Protein AF-A0AAW4PDC9-F1 (afdb_monomer_lite)

Organism: NCBI:txid2487749

InterPro domains:
  IPR002104 Integrase, catalytic domain [PF00589] (4-98)
  IPR002104 Integrase, catalytic domain [PS51898] (1-107)
  IPR011010 DNA breaking-rejoining enzyme, catalytic core [SSF56349] (8-96)
  IPR013762 Integrase-like, catalytic domain superfamily [G3DSA:1.10.443.10] (3-107)

Radius of gyration: 20.85 Å; chains: 1; bounding box: 42×60×46 Å

pLDDT: mean 79.57, std 15.55, range [32.62, 94.19]

Structure (mmCIF, N/CA/C/O backbone):
data_AF-A0AAW4PDC9-F1
#
_entry.id   AF-A0AAW4PDC9-F1
#
loop_
_atom_site.group_PDB
_atom_site.id
_atom_site.type_symbol
_atom_site.label_atom_id
_atom_site.label_alt_id
_atom_site.label_comp_id
_atom_site.label_asym_id
_atom_site.label_entity_id
_atom_site.label_seq_id
_atom_site.pdbx_PDB_ins_code
_atom_site.Cartn_x
_atom_site.Cartn_y
_atom_site.Cartn_z
_atom_site.occupancy
_atom_site.B_iso_or_equiv
_atom_site.auth_seq_id
_atom_site.auth_comp_id
_atom_site.auth_asym_id
_atom_site.auth_atom_id
_atom_site.pdbx_PDB_model_num
ATOM 1 N N . MET A 1 1 ? 16.916 -15.622 -6.221 1.00 39.97 1 MET A N 1
ATOM 2 C CA . MET A 1 1 ? 16.814 -14.157 -6.390 1.00 39.97 1 MET A CA 1
ATOM 3 C C . MET A 1 1 ? 18.223 -13.654 -6.675 1.00 39.97 1 MET A C 1
ATOM 5 O O . MET A 1 1 ? 19.006 -13.499 -5.749 1.00 39.97 1 MET A O 1
ATOM 9 N N . GLY A 1 2 ? 18.615 -13.601 -7.950 1.00 49.66 2 GLY A N 1
ATOM 10 C CA . GLY A 1 2 ? 19.976 -13.222 -8.336 1.00 49.66 2 GLY A CA 1
ATOM 11 C C . GLY A 1 2 ? 20.157 -11.714 -8.202 1.00 49.66 2 GLY A C 1
ATOM 12 O O . GLY A 1 2 ? 19.409 -10.951 -8.807 1.00 49.66 2 GLY A O 1
ATOM 13 N N . SER A 1 3 ? 21.112 -11.274 -7.386 1.00 58.00 3 SER A N 1
ATOM 14 C CA . SER A 1 3 ? 21.429 -9.855 -7.229 1.00 58.00 3 SER A CA 1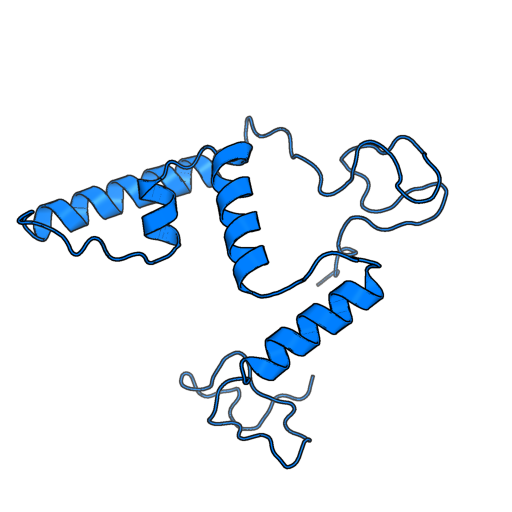
ATOM 15 C C . SER A 1 3 ? 21.969 -9.308 -8.550 1.00 58.00 3 SER A C 1
ATOM 17 O O . SER A 1 3 ? 23.082 -9.640 -8.959 1.00 58.00 3 SER A O 1
ATOM 19 N N . HIS A 1 4 ? 21.179 -8.485 -9.237 1.00 62.56 4 HIS A N 1
ATOM 20 C CA . HIS A 1 4 ? 21.601 -7.855 -10.483 1.00 62.56 4 HIS A CA 1
ATOM 21 C C . HIS A 1 4 ? 22.773 -6.872 -10.246 1.00 62.56 4 HIS A C 1
ATOM 23 O O . HIS A 1 4 ? 22.892 -6.286 -9.171 1.00 62.56 4 HIS A O 1
ATOM 29 N N . LYS A 1 5 ? 23.634 -6.651 -11.253 1.00 65.00 5 LYS A N 1
ATOM 30 C CA . LYS A 1 5 ? 24.886 -5.864 -11.182 1.00 65.00 5 LYS A CA 1
ATOM 31 C C . LYS A 1 5 ? 24.725 -4.436 -10.638 1.00 65.00 5 LYS A C 1
ATOM 33 O O . LYS A 1 5 ? 25.682 -3.878 -10.114 1.00 65.00 5 LYS A O 1
ATOM 38 N N . LEU A 1 6 ? 23.525 -3.860 -10.726 1.00 68.38 6 LEU A N 1
ATOM 39 C CA . LEU A 1 6 ? 23.205 -2.518 -10.222 1.00 68.38 6 LEU A CA 1
ATOM 40 C C . LEU A 1 6 ? 22.626 -2.504 -8.795 1.00 68.38 6 LEU A C 1
ATOM 42 O O . LEU A 1 6 ? 22.418 -1.429 -8.242 1.00 68.38 6 LEU A O 1
ATOM 46 N N . ALA A 1 7 ? 22.403 -3.657 -8.158 1.00 68.69 7 ALA A N 1
ATOM 47 C CA . ALA A 1 7 ? 21.722 -3.759 -6.861 1.00 68.69 7 ALA A CA 1
ATOM 48 C C . ALA A 1 7 ? 22.427 -3.026 -5.700 1.00 68.69 7 ALA A C 1
ATOM 50 O O . ALA A 1 7 ? 21.817 -2.800 -4.662 1.00 68.69 7 ALA A O 1
ATOM 51 N N . ARG A 1 8 ? 23.707 -2.660 -5.855 1.00 73.19 8 ARG A N 1
ATOM 52 C CA . ARG A 1 8 ? 24.486 -1.928 -4.840 1.00 73.19 8 ARG A CA 1
ATOM 53 C C . ARG A 1 8 ? 24.492 -0.407 -5.029 1.00 73.19 8 ARG A C 1
ATOM 55 O O . ARG A 1 8 ? 25.071 0.285 -4.198 1.00 73.19 8 ARG A O 1
ATOM 62 N N . SER A 1 9 ? 23.892 0.117 -6.100 1.00 82.00 9 SER A N 1
ATOM 63 C CA . SER A 1 9 ? 23.809 1.565 -6.315 1.00 82.00 9 SER A CA 1
ATOM 64 C C . SER A 1 9 ? 22.579 2.151 -5.609 1.00 82.00 9 SER A C 1
ATOM 66 O O . SER A 1 9 ? 21.476 1.651 -5.838 1.00 82.00 9 SER A O 1
ATOM 68 N N . PRO A 1 10 ? 22.719 3.235 -4.817 1.00 83.62 10 PRO A N 1
ATOM 69 C CA . PRO A 1 10 ? 21.588 3.905 -4.164 1.00 83.62 10 PRO A CA 1
ATOM 70 C C . PRO A 1 10 ? 20.539 4.458 -5.137 1.00 83.62 10 PRO A C 1
ATOM 72 O O . PRO A 1 10 ? 19.394 4.668 -4.753 1.00 83.62 10 PRO A O 1
ATOM 75 N N . SER A 1 11 ? 20.929 4.716 -6.388 1.00 83.00 11 SER A N 1
ATOM 76 C CA . SER A 1 11 ? 20.041 5.229 -7.437 1.00 83.00 11 SER A CA 1
ATOM 77 C C . SER A 1 11 ? 19.264 4.141 -8.183 1.00 83.00 11 SER A C 1
ATOM 79 O O . SER A 1 11 ? 18.455 4.462 -9.052 1.00 83.00 11 SER A O 1
ATOM 81 N N . THR A 1 12 ? 19.511 2.864 -7.888 1.00 86.81 12 THR A N 1
ATOM 82 C CA . THR A 1 12 ? 18.826 1.755 -8.557 1.00 86.81 12 THR A CA 1
ATOM 83 C C . THR A 1 12 ? 17.389 1.642 -8.067 1.00 86.81 12 THR A C 1
ATOM 85 O O . THR A 1 12 ? 17.113 1.713 -6.870 1.00 86.81 12 THR A O 1
ATOM 88 N N . TYR A 1 13 ? 16.462 1.417 -8.997 1.00 89.25 13 TYR A N 1
ATOM 89 C CA . TYR A 1 13 ? 15.068 1.162 -8.658 1.00 89.25 13 TYR A CA 1
ATOM 90 C C . TYR A 1 13 ? 14.925 -0.100 -7.799 1.00 89.25 13 TYR A C 1
ATOM 92 O O . TYR A 1 13 ? 15.509 -1.139 -8.099 1.00 89.25 13 TYR A O 1
ATOM 100 N N . VAL A 1 14 ? 14.091 -0.019 -6.758 1.00 88.44 14 VAL A N 1
ATOM 101 C CA . VAL A 1 14 ? 13.812 -1.144 -5.846 1.00 88.44 14 VAL A CA 1
ATOM 102 C C . VAL A 1 14 ? 13.225 -2.342 -6.597 1.00 88.44 14 VAL A C 1
ATOM 104 O O . VAL A 1 14 ? 13.604 -3.483 -6.347 1.00 88.44 14 VAL A O 1
ATOM 107 N N . PHE A 1 15 ? 12.316 -2.077 -7.539 1.00 89.88 15 PHE A N 1
ATOM 108 C CA . PHE A 1 15 ? 11.700 -3.092 -8.386 1.00 89.88 15 PHE A CA 1
ATOM 109 C C . PHE A 1 15 ? 12.109 -2.868 -9.839 1.00 89.88 15 PHE A C 1
ATOM 111 O O . PHE A 1 15 ? 11.790 -1.834 -10.430 1.00 89.88 15 PHE A O 1
ATOM 118 N N . VAL A 1 16 ? 12.773 -3.865 -10.414 1.00 90.81 16 VAL A N 1
ATOM 119 C CA . VAL A 1 16 ? 13.161 -3.933 -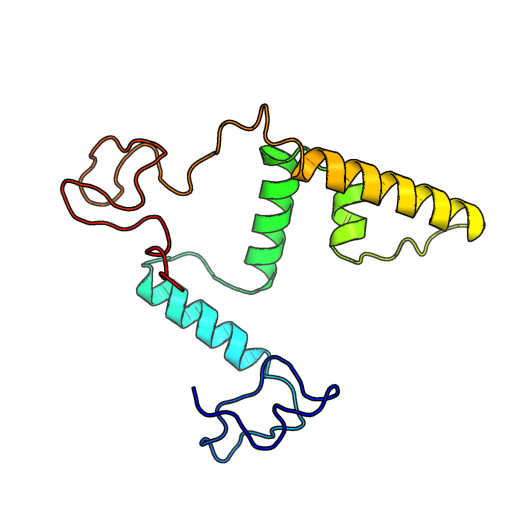11.827 1.00 90.81 16 VAL A CA 1
ATOM 120 C C . VAL A 1 16 ? 12.572 -5.195 -12.454 1.00 90.81 16 VAL A C 1
ATOM 122 O O . VAL A 1 16 ? 12.149 -6.108 -11.742 1.00 90.81 16 VAL A O 1
ATOM 125 N N . GLY A 1 17 ? 12.506 -5.238 -13.786 1.00 87.88 17 GLY A N 1
ATOM 126 C CA . GLY A 1 17 ? 12.121 -6.455 -14.504 1.00 87.88 17 GLY A CA 1
ATOM 127 C C . GLY A 1 17 ? 13.104 -7.606 -14.269 1.00 87.88 17 GLY A C 1
ATOM 128 O O . GLY A 1 17 ? 14.189 -7.409 -13.724 1.00 87.88 17 GLY A O 1
ATOM 129 N N . ASP A 1 18 ? 12.723 -8.805 -14.707 1.00 87.19 18 ASP A N 1
ATOM 130 C CA . ASP A 1 18 ? 13.588 -9.985 -14.658 1.00 87.19 18 ASP A CA 1
ATOM 131 C C . ASP A 1 18 ? 14.907 -9.720 -15.415 1.00 87.19 18 ASP A C 1
ATOM 133 O O . ASP A 1 18 ? 14.850 -9.486 -16.628 1.00 87.19 18 ASP A O 1
ATOM 137 N N . PRO A 1 19 ? 16.078 -9.729 -14.746 1.00 85.75 19 PRO A N 1
ATOM 138 C CA . PRO A 1 19 ? 17.361 -9.440 -15.382 1.00 85.75 19 PRO A CA 1
ATOM 139 C C . PRO A 1 19 ? 17.733 -10.396 -16.516 1.00 85.75 19 PRO A C 1
ATOM 141 O O . PRO A 1 19 ? 18.484 -9.998 -17.405 1.00 85.75 19 PRO A O 1
ATOM 144 N N . ASP A 1 20 ? 17.208 -11.623 -16.496 1.00 86.94 20 ASP A N 1
ATOM 145 C CA . ASP A 1 20 ? 17.493 -12.636 -17.515 1.00 86.94 20 ASP A CA 1
ATOM 146 C C . ASP A 1 20 ? 16.606 -12.462 -18.763 1.00 86.94 20 ASP A C 1
ATOM 148 O O . ASP A 1 20 ? 16.856 -13.046 -19.821 1.00 86.94 20 ASP A O 1
ATOM 152 N N . HIS A 1 21 ? 15.574 -11.618 -18.680 1.00 86.56 21 HIS A N 1
ATOM 153 C CA . HIS A 1 21 ? 14.688 -11.330 -19.796 1.00 86.56 21 HIS A CA 1
ATOM 154 C C . HIS A 1 21 ? 15.276 -10.234 -20.698 1.00 86.56 21 HIS A C 1
ATOM 156 O O . HIS A 1 21 ? 15.477 -9.097 -20.283 1.00 86.56 21 HIS A O 1
ATOM 162 N N . HIS A 1 22 ? 15.485 -10.546 -21.979 1.00 85.69 22 HIS A N 1
ATOM 163 C CA . HIS A 1 22 ? 16.194 -9.684 -22.940 1.00 85.69 22 HIS A CA 1
ATOM 164 C C . HIS A 1 22 ? 15.587 -8.286 -23.191 1.00 85.69 22 HIS A C 1
ATOM 166 O O . HIS A 1 22 ? 16.283 -7.403 -23.686 1.00 85.69 22 HIS A O 1
ATOM 172 N N . TYR A 1 23 ? 14.313 -8.055 -22.854 1.00 84.88 23 TYR A N 1
ATOM 173 C CA . TYR A 1 23 ? 13.693 -6.719 -22.912 1.00 84.88 23 TYR A CA 1
ATOM 174 C C . TYR A 1 23 ? 13.870 -5.889 -21.630 1.00 84.88 23 TYR A C 1
ATOM 176 O O . TYR A 1 23 ? 13.471 -4.722 -21.597 1.00 84.88 23 TYR A O 1
ATOM 184 N N . THR A 1 24 ? 14.425 -6.466 -20.565 1.00 87.75 24 THR A N 1
ATOM 185 C CA . THR A 1 24 ? 14.577 -5.782 -19.282 1.00 87.75 24 THR A CA 1
ATOM 186 C C . THR A 1 24 ? 15.705 -4.764 -19.344 1.00 87.75 24 THR A C 1
ATOM 188 O O . THR A 1 24 ? 16.849 -5.074 -19.668 1.00 87.75 24 THR A O 1
ATOM 191 N N . LYS A 1 25 ? 15.375 -3.532 -18.959 1.00 88.31 25 LYS A N 1
ATOM 192 C CA . LYS A 1 25 ? 16.323 -2.440 -18.747 1.00 88.31 25 LYS A CA 1
ATOM 193 C C . LYS A 1 25 ? 16.450 -2.197 -17.252 1.00 88.31 25 LYS A C 1
ATOM 195 O O . LYS A 1 25 ? 15.465 -1.901 -16.585 1.00 88.31 25 LYS A O 1
ATOM 200 N N . LEU A 1 26 ? 17.648 -2.392 -16.718 1.00 87.06 26 LEU A N 1
ATOM 201 C CA . LEU A 1 26 ? 17.886 -2.471 -15.269 1.00 87.06 26 LEU A CA 1
ATOM 202 C C . LEU A 1 26 ? 18.094 -1.097 -14.625 1.00 87.06 26 LEU A C 1
ATOM 204 O O . LEU A 1 26 ? 18.104 -0.968 -13.405 1.00 87.06 26 LEU A O 1
ATOM 208 N N . ASP A 1 27 ? 18.237 -0.083 -15.467 1.00 88.31 27 ASP A N 1
ATOM 209 C CA . ASP A 1 27 ? 18.189 1.342 -15.169 1.00 88.31 27 ASP A CA 1
ATOM 210 C C . ASP A 1 27 ? 16.766 1.918 -15.290 1.00 88.31 27 ASP A C 1
ATOM 212 O O . ASP A 1 27 ? 16.589 3.127 -15.178 1.00 88.31 27 ASP A O 1
ATOM 216 N N . GLN A 1 28 ? 15.749 1.082 -15.522 1.00 90.62 28 GLN A N 1
ATOM 217 C CA . GLN A 1 28 ? 14.344 1.485 -15.587 1.00 90.62 28 GLN A CA 1
ATOM 218 C C . GLN A 1 28 ? 13.522 0.753 -14.521 1.00 90.62 28 GLN A C 1
ATOM 220 O O . GLN A 1 28 ? 13.829 -0.393 -14.179 1.00 90.62 28 GLN A O 1
ATOM 225 N N . PRO A 1 29 ? 12.463 1.385 -13.983 1.00 92.06 29 PRO A N 1
ATOM 226 C CA . PRO A 1 29 ? 11.607 0.725 -13.014 1.00 92.06 29 PRO A CA 1
ATOM 227 C C . PRO A 1 29 ? 10.797 -0.385 -13.686 1.00 92.06 29 PRO A C 1
ATOM 229 O O . PRO A 1 29 ? 10.526 -0.355 -14.891 1.00 92.06 29 PRO A O 1
ATOM 232 N N . LEU A 1 30 ? 10.336 -1.338 -12.878 1.00 91.56 30 LEU A N 1
ATOM 233 C CA . LEU A 1 30 ? 9.336 -2.311 -13.297 1.00 91.56 30 LEU A CA 1
ATOM 234 C C . LEU A 1 30 ? 8.135 -1.595 -13.938 1.00 91.56 30 LEU A C 1
ATOM 236 O O . LEU A 1 30 ? 7.562 -0.667 -13.362 1.00 91.56 30 LEU A O 1
ATOM 240 N N . CYS A 1 31 ? 7.739 -2.022 -15.138 1.00 90.25 31 CYS A N 1
ATOM 241 C CA . CYS A 1 31 ? 6.654 -1.356 -15.847 1.00 90.25 31 CYS A CA 1
ATOM 242 C C . CYS A 1 31 ? 5.289 -1.634 -15.189 1.00 90.25 31 CYS A C 1
ATOM 244 O O . CYS A 1 31 ? 5.030 -2.711 -14.644 1.00 90.25 31 CYS A O 1
ATOM 246 N N . GLN A 1 32 ? 4.376 -0.664 -15.290 1.00 90.00 32 GLN A N 1
ATOM 247 C CA . GLN A 1 32 ? 3.035 -0.746 -14.691 1.00 90.00 32 GLN A CA 1
ATOM 248 C C . GLN A 1 32 ? 2.215 -1.934 -15.220 1.00 90.00 32 GLN A C 1
ATOM 250 O O . GLN A 1 32 ? 1.460 -2.557 -14.473 1.00 90.00 32 GLN A O 1
ATOM 255 N N . GLY A 1 33 ? 2.395 -2.291 -16.498 1.00 90.75 33 GLY A N 1
ATOM 256 C CA . GLY A 1 33 ? 1.743 -3.456 -17.100 1.00 90.75 33 GLY A CA 1
ATOM 257 C C . GLY A 1 33 ? 2.137 -4.769 -16.419 1.00 90.75 33 GLY A C 1
ATOM 258 O O . GLY A 1 33 ? 1.277 -5.620 -16.189 1.00 90.75 33 GLY A O 1
ATOM 259 N N . THR A 1 34 ? 3.404 -4.910 -16.017 1.00 91.12 34 THR A N 1
ATOM 260 C CA . THR A 1 34 ? 3.868 -6.090 -15.277 1.00 91.12 34 THR A CA 1
ATOM 261 C C . THR A 1 34 ? 3.246 -6.154 -13.889 1.00 91.12 34 THR A C 1
ATOM 263 O O . THR A 1 34 ? 2.753 -7.212 -13.511 1.00 91.12 34 THR A O 1
ATOM 266 N N . ILE A 1 35 ? 3.173 -5.032 -13.165 1.00 91.94 35 ILE A N 1
ATOM 267 C CA . ILE A 1 35 ? 2.505 -4.970 -11.852 1.00 91.94 35 ILE A CA 1
ATOM 268 C C . ILE A 1 35 ? 1.047 -5.421 -11.977 1.00 91.94 35 ILE A C 1
ATOM 270 O O . ILE A 1 35 ? 0.590 -6.276 -11.221 1.00 91.94 35 ILE A O 1
ATOM 274 N N . ARG A 1 36 ? 0.322 -4.903 -12.974 1.00 92.31 36 ARG A N 1
ATOM 275 C CA . ARG A 1 36 ? -1.065 -5.300 -13.232 1.00 92.31 36 ARG A CA 1
ATOM 276 C C . ARG A 1 36 ? -1.191 -6.802 -13.504 1.00 92.31 36 ARG A C 1
ATOM 278 O O . ARG A 1 36 ? -2.028 -7.457 -12.892 1.00 92.31 36 ARG A O 1
ATOM 285 N N . ARG A 1 37 ? -0.325 -7.365 -14.350 1.00 92.62 37 ARG A N 1
ATOM 286 C CA . ARG A 1 37 ? -0.339 -8.803 -14.658 1.00 92.62 37 ARG A CA 1
ATOM 287 C C . ARG A 1 37 ? 0.004 -9.671 -13.444 1.00 92.62 37 ARG A C 1
ATOM 289 O O . ARG A 1 37 ? -0.572 -10.746 -13.280 1.00 92.62 37 ARG A O 1
ATOM 296 N N . MET A 1 38 ? 0.917 -9.217 -12.583 1.00 93.19 38 MET A N 1
ATOM 297 C CA . MET A 1 38 ? 1.228 -9.889 -11.317 1.00 93.19 38 MET A CA 1
ATOM 298 C C . MET A 1 38 ? 0.006 -9.922 -10.394 1.00 93.19 38 MET A C 1
ATOM 300 O O . MET A 1 38 ? -0.286 -10.967 -9.810 1.00 93.19 38 MET A O 1
ATOM 304 N N . LEU A 1 39 ? -0.734 -8.814 -10.302 1.00 94.19 39 LEU A N 1
ATOM 305 C CA . LEU A 1 39 ? -1.974 -8.742 -9.530 1.00 94.19 39 LEU A CA 1
ATOM 306 C C . LEU A 1 39 ? -3.055 -9.675 -10.089 1.00 94.19 39 LEU A C 1
ATOM 308 O O . LEU A 1 39 ? -3.623 -10.449 -9.329 1.00 94.19 39 LEU A O 1
ATOM 312 N N . GLU A 1 40 ? -3.288 -9.666 -11.402 1.00 93.50 40 GLU A N 1
ATOM 313 C CA . GLU A 1 40 ? -4.256 -10.554 -12.070 1.00 93.50 40 GLU A CA 1
ATOM 314 C C . GLU A 1 40 ? -3.893 -12.039 -11.879 1.00 93.50 40 GLU A C 1
ATOM 316 O O . GLU A 1 40 ? -4.744 -12.857 -11.537 1.00 93.50 40 GLU A O 1
ATOM 321 N N . THR A 1 41 ? -2.608 -12.388 -12.009 1.00 93.75 41 THR A N 1
ATOM 322 C CA . THR A 1 41 ? -2.120 -13.759 -11.770 1.00 93.75 41 THR A CA 1
ATOM 323 C C . THR A 1 41 ? -2.338 -14.185 -10.318 1.00 93.75 41 THR A C 1
ATOM 325 O O . THR A 1 41 ? -2.731 -15.320 -10.049 1.00 93.75 41 THR A O 1
ATOM 328 N N . THR A 1 42 ? -2.084 -13.281 -9.371 1.00 92.69 42 THR A N 1
ATOM 329 C CA . THR A 1 42 ? -2.283 -13.540 -7.939 1.00 92.69 42 THR A CA 1
ATOM 330 C C . THR A 1 42 ? -3.765 -13.693 -7.612 1.00 92.69 42 THR A C 1
ATOM 332 O O . THR A 1 42 ? -4.128 -14.623 -6.900 1.00 92.69 42 THR A O 1
ATOM 335 N N . ALA A 1 43 ? -4.623 -12.847 -8.186 1.00 92.31 43 ALA A N 1
ATOM 336 C CA . ALA A 1 43 ? -6.073 -12.934 -8.051 1.00 92.31 43 ALA A CA 1
ATOM 337 C C . ALA A 1 43 ? -6.608 -14.281 -8.555 1.00 92.31 43 ALA A C 1
ATOM 339 O O . ALA A 1 43 ? -7.361 -14.937 -7.841 1.00 92.31 43 ALA A O 1
ATOM 340 N N . GLY A 1 44 ? -6.143 -14.740 -9.723 1.00 91.81 44 GLY A N 1
ATOM 341 C CA . GLY A 1 44 ? -6.504 -16.053 -10.262 1.00 91.81 44 GLY A CA 1
ATOM 342 C C . GLY A 1 44 ? -6.079 -17.209 -9.351 1.00 91.81 44 GLY A C 1
ATOM 343 O O . GLY A 1 44 ? -6.859 -18.121 -9.112 1.00 91.81 44 GLY A O 1
ATOM 344 N N . ARG A 1 45 ? -4.873 -17.152 -8.766 1.00 89.81 45 ARG A N 1
ATOM 345 C CA . ARG A 1 45 ? -4.409 -18.156 -7.784 1.00 89.81 45 ARG A CA 1
ATOM 346 C C . ARG A 1 45 ? -5.211 -18.139 -6.483 1.00 89.81 45 ARG A C 1
ATOM 348 O O . ARG A 1 45 ? -5.343 -19.174 -5.842 1.00 89.81 45 ARG A O 1
ATOM 355 N N . ALA A 1 46 ? -5.701 -16.969 -6.091 1.00 86.62 46 ALA A N 1
ATOM 356 C CA . ALA A 1 46 ? -6.500 -16.771 -4.889 1.00 86.62 46 ALA A CA 1
ATOM 357 C C . ALA A 1 46 ? -8.010 -16.968 -5.121 1.00 86.62 46 ALA A C 1
ATOM 359 O O . ALA A 1 46 ? -8.778 -16.768 -4.186 1.00 86.62 46 ALA A O 1
ATOM 360 N N . ASN A 1 47 ? -8.438 -17.346 -6.335 1.00 89.62 47 ASN A N 1
ATOM 361 C CA . ASN A 1 47 ? -9.848 -17.452 -6.731 1.00 89.62 47 ASN A CA 1
ATOM 362 C C . ASN A 1 47 ? -10.655 -16.170 -6.440 1.00 89.62 47 ASN A C 1
ATOM 364 O O . ASN A 1 47 ? -11.762 -16.213 -5.908 1.00 89.62 47 ASN A O 1
ATOM 368 N N . VAL A 1 48 ? -10.078 -15.006 -6.751 1.00 88.50 48 VAL A N 1
ATOM 369 C CA . VAL A 1 48 ? -10.751 -13.708 -6.619 1.00 88.50 48 VAL A CA 1
ATOM 370 C C . VAL A 1 48 ? -11.353 -13.310 -7.963 1.00 88.50 48 VAL A C 1
ATOM 372 O O . VAL A 1 48 ? -10.631 -12.918 -8.876 1.00 88.50 48 VAL A O 1
ATOM 375 N N . ASP A 1 49 ? -12.683 -13.338 -8.053 1.00 87.69 49 ASP A N 1
ATOM 376 C CA . ASP A 1 49 ? -13.415 -13.009 -9.289 1.00 87.69 49 ASP A CA 1
ATOM 377 C C . ASP A 1 49 ? -13.563 -11.499 -9.541 1.00 87.69 49 ASP A C 1
ATOM 379 O O . ASP A 1 49 ? -13.904 -11.054 -10.639 1.00 87.69 49 ASP A O 1
ATOM 383 N N . LYS A 1 50 ? -13.330 -10.673 -8.516 1.00 86.06 50 LYS A N 1
ATOM 384 C CA . LYS A 1 50 ? -13.457 -9.214 -8.625 1.00 86.06 50 LYS A CA 1
ATOM 385 C C . LYS A 1 50 ? -12.270 -8.623 -9.396 1.00 86.06 50 LYS A C 1
ATOM 387 O O . LYS A 1 50 ? -11.145 -9.082 -9.210 1.00 86.06 50 LYS A O 1
ATOM 392 N N . PRO A 1 51 ? -12.463 -7.541 -10.176 1.00 85.88 51 PRO A N 1
ATOM 393 C CA . PRO A 1 51 ? -11.358 -6.857 -10.838 1.00 85.88 51 PRO A CA 1
ATOM 394 C C . PRO A 1 51 ? -10.284 -6.393 -9.843 1.00 85.88 51 PRO A C 1
ATOM 396 O O . PRO A 1 51 ? -10.540 -5.560 -8.968 1.00 85.88 51 PRO A O 1
ATOM 399 N N . VAL A 1 52 ? -9.060 -6.895 -10.013 1.00 89.56 52 VAL A N 1
ATOM 400 C CA . VAL A 1 52 ? -7.908 -6.522 -9.188 1.00 89.56 52 VAL A CA 1
ATOM 401 C C . VAL A 1 52 ? -7.011 -5.570 -9.972 1.00 89.56 52 VAL A C 1
ATOM 403 O O . VAL A 1 52 ? -6.469 -5.911 -11.019 1.00 89.56 52 VAL A O 1
ATOM 406 N N . ASN A 1 53 ? -6.851 -4.351 -9.463 1.00 90.56 53 ASN A N 1
ATOM 407 C CA . ASN A 1 53 ? -5.954 -3.346 -10.026 1.00 90.56 53 ASN A CA 1
ATOM 408 C C . ASN A 1 53 ? -5.288 -2.540 -8.893 1.00 90.56 53 ASN A C 1
ATOM 410 O O . ASN A 1 53 ? -5.790 -2.556 -7.766 1.00 90.56 53 ASN A O 1
ATOM 414 N N . PRO A 1 54 ? -4.183 -1.816 -9.159 1.00 91.88 54 PRO A N 1
ATOM 415 C CA . PRO A 1 54 ? -3.472 -1.065 -8.121 1.00 91.88 54 PRO A CA 1
ATOM 416 C C . PRO A 1 54 ? -4.341 -0.047 -7.368 1.00 91.88 54 PRO A C 1
ATOM 418 O O . PRO A 1 54 ? -4.146 0.178 -6.174 1.00 91.88 54 PRO A O 1
ATOM 421 N N . HIS A 1 55 ? -5.329 0.554 -8.036 1.00 91.00 55 HIS A N 1
ATOM 422 C CA . HIS A 1 55 ? -6.218 1.531 -7.413 1.00 91.00 55 HIS A CA 1
ATOM 423 C C . HIS A 1 55 ? -7.174 0.881 -6.404 1.00 91.00 55 HIS A C 1
ATOM 425 O O . HIS A 1 55 ? -7.419 1.455 -5.345 1.00 91.00 55 HIS A O 1
ATOM 431 N N . SER A 1 56 ? -7.631 -0.351 -6.659 1.00 90.75 56 SER A N 1
ATOM 432 C CA . SER A 1 56 ? -8.435 -1.126 -5.705 1.00 90.75 56 SER A CA 1
ATOM 433 C C . SER A 1 56 ? -7.708 -1.339 -4.373 1.00 90.75 56 SER A C 1
ATOM 435 O O . SER A 1 56 ? -8.331 -1.235 -3.319 1.00 90.75 56 SER A O 1
ATOM 437 N N . PHE A 1 57 ? -6.387 -1.560 -4.391 1.00 91.31 57 PHE A N 1
ATOM 438 C CA . PHE A 1 57 ? -5.589 -1.664 -3.160 1.00 91.31 57 PHE A CA 1
ATOM 439 C C . PHE A 1 57 ? -5.489 -0.332 -2.419 1.00 91.31 57 PHE A C 1
ATOM 441 O O . PHE A 1 57 ? -5.584 -0.309 -1.194 1.00 91.31 57 PHE A O 1
ATOM 448 N N . ARG A 1 58 ? -5.355 0.785 -3.147 1.00 91.31 58 ARG A N 1
ATOM 449 C CA . ARG A 1 58 ? -5.386 2.124 -2.538 1.00 91.31 58 ARG A CA 1
ATOM 450 C C . ARG A 1 58 ? -6.733 2.385 -1.857 1.00 91.31 58 ARG A C 1
ATOM 452 O O . ARG A 1 58 ? -6.742 2.885 -0.738 1.00 91.31 58 ARG A O 1
ATOM 459 N N . HIS A 1 59 ? -7.846 1.996 -2.482 1.00 91.94 59 HIS A N 1
ATOM 460 C CA . HIS A 1 59 ? -9.176 2.088 -1.870 1.00 91.94 59 HIS A CA 1
ATOM 461 C C . HIS A 1 59 ? -9.328 1.200 -0.639 1.00 91.94 59 HIS A C 1
ATOM 463 O O . HIS A 1 59 ? -9.814 1.676 0.382 1.00 91.94 59 HIS A O 1
ATOM 469 N N . PHE A 1 60 ? -8.901 -0.063 -0.723 1.00 89.94 60 PHE A N 1
ATOM 470 C CA . PHE A 1 60 ? -8.914 -0.976 0.417 1.00 89.94 60 PHE A CA 1
ATOM 471 C C . PHE A 1 60 ? -8.148 -0.377 1.599 1.00 89.94 60 PHE A C 1
ATOM 473 O O . PHE A 1 60 ? -8.709 -0.242 2.681 1.00 89.94 60 PHE A O 1
ATOM 480 N N . TRP A 1 61 ? -6.923 0.101 1.357 1.00 93.88 61 TRP A N 1
ATOM 481 C CA . TRP A 1 61 ? -6.115 0.763 2.376 1.00 93.88 61 TRP A CA 1
ATOM 482 C C . TRP A 1 61 ? -6.834 1.975 2.986 1.00 93.88 61 TRP A C 1
ATOM 484 O O . TRP A 1 61 ? -6.898 2.092 4.205 1.00 93.88 61 TRP A O 1
ATOM 494 N N . THR A 1 62 ? -7.438 2.849 2.170 1.00 92.31 62 THR A N 1
ATOM 495 C CA . THR A 1 62 ? -8.201 4.005 2.673 1.00 92.31 62 THR A CA 1
ATOM 496 C C . THR A 1 62 ? -9.363 3.585 3.574 1.00 92.31 62 THR A C 1
ATOM 498 O O . THR A 1 62 ? -9.552 4.173 4.638 1.00 92.31 62 THR A O 1
ATOM 501 N N . THR A 1 63 ? -10.127 2.570 3.171 1.00 90.38 63 THR A N 1
ATOM 502 C CA . THR A 1 63 ? -11.259 2.056 3.950 1.00 90.38 63 THR A CA 1
ATOM 503 C C . THR A 1 63 ? -10.792 1.468 5.278 1.00 90.38 63 THR A C 1
ATOM 505 O O . THR A 1 63 ? -11.307 1.870 6.317 1.00 90.38 63 THR A O 1
ATOM 508 N N . THR A 1 64 ? -9.775 0.604 5.263 1.00 87.50 64 THR A N 1
ATOM 509 C CA . THR A 1 64 ? -9.186 -0.000 6.468 1.00 87.50 64 THR A CA 1
ATOM 510 C C . THR A 1 64 ? -8.650 1.063 7.424 1.00 87.50 64 THR A C 1
ATOM 512 O O . THR A 1 64 ? -8.988 1.064 8.601 1.00 87.50 64 THR A O 1
ATOM 515 N N . MET A 1 65 ? -7.879 2.038 6.935 1.00 88.88 65 MET A N 1
ATOM 516 C CA . MET A 1 65 ? -7.342 3.107 7.785 1.00 88.88 65 MET A CA 1
ATOM 517 C C . MET A 1 65 ? -8.439 3.943 8.455 1.00 88.88 65 MET A C 1
ATOM 519 O O . MET A 1 65 ? -8.301 4.345 9.609 1.00 88.88 65 MET A O 1
ATOM 523 N N . LYS A 1 66 ? -9.544 4.197 7.748 1.00 89.62 66 LYS A N 1
ATOM 524 C CA . LYS A 1 66 ? -10.671 4.965 8.287 1.00 89.62 66 LYS A CA 1
ATOM 525 C C . LYS A 1 66 ? -11.508 4.156 9.278 1.00 89.62 66 LYS A C 1
ATOM 527 O O . LYS A 1 66 ? -11.872 4.678 10.325 1.00 89.62 66 LYS A O 1
ATOM 532 N N . GLN A 1 67 ? -11.837 2.912 8.932 1.00 86.75 67 GLN A N 1
ATOM 533 C CA . GLN A 1 67 ? -12.763 2.073 9.699 1.00 86.75 67 GLN A CA 1
ATOM 534 C C . GLN A 1 67 ? -12.096 1.382 10.885 1.00 86.75 67 GLN A C 1
ATOM 536 O O . GLN A 1 67 ? -12.692 1.317 11.956 1.00 86.75 67 GLN A O 1
ATOM 541 N N . ASP A 1 68 ? -10.878 0.881 10.694 1.00 83.75 68 ASP A N 1
ATOM 542 C CA . ASP A 1 68 ? -10.207 0.029 11.677 1.00 83.75 68 ASP A CA 1
ATOM 543 C C . ASP A 1 68 ? -9.199 0.814 12.518 1.00 83.75 68 ASP A C 1
ATOM 545 O O . ASP A 1 68 ? -9.053 0.544 13.705 1.00 83.75 68 ASP A O 1
ATOM 549 N N . TYR A 1 69 ? -8.559 1.832 11.932 1.00 83.81 69 TYR A N 1
ATOM 550 C CA . TYR A 1 69 ? -7.535 2.639 12.609 1.00 83.81 69 TYR A CA 1
ATOM 551 C C . TYR A 1 69 ? -8.007 4.056 12.978 1.00 83.81 69 TYR A C 1
ATOM 553 O O . TYR A 1 69 ? -7.259 4.833 13.571 1.00 83.81 69 TYR A O 1
ATOM 561 N N . GLY A 1 70 ? -9.248 4.423 12.638 1.00 85.94 70 GLY A N 1
ATOM 562 C CA . GLY A 1 70 ? -9.848 5.702 13.028 1.00 85.94 70 GLY A CA 1
ATOM 563 C C . GLY A 1 70 ? -9.149 6.939 12.451 1.00 85.94 70 GLY A C 1
ATOM 564 O O . GLY A 1 70 ? -9.214 8.026 13.042 1.00 85.94 70 GLY A O 1
ATOM 565 N N . LEU A 1 71 ? -8.448 6.803 11.321 1.00 89.69 71 LEU A N 1
ATOM 566 C CA . LEU A 1 71 ? -7.817 7.940 10.653 1.00 89.69 71 LEU A CA 1
ATOM 567 C C . LEU A 1 71 ? -8.885 8.849 10.025 1.00 89.69 71 LEU A C 1
ATOM 569 O O . LEU A 1 71 ? -9.859 8.385 9.430 1.00 89.69 71 LEU A O 1
ATOM 573 N N . ASN A 1 72 ? -8.696 10.162 10.150 1.00 91.38 72 ASN A N 1
ATOM 574 C CA . ASN A 1 72 ? -9.563 11.159 9.526 1.00 91.38 72 ASN A CA 1
ATOM 575 C C . ASN A 1 72 ? -9.116 11.479 8.086 1.00 91.38 72 ASN A C 1
ATOM 577 O O . ASN A 1 72 ? -8.039 11.088 7.637 1.00 91.38 72 ASN A O 1
ATOM 581 N N . ASP A 1 73 ? -9.944 12.219 7.347 1.00 89.12 73 ASP A N 1
ATOM 582 C CA . ASP A 1 73 ? -9.700 12.486 5.925 1.00 89.12 73 ASP A CA 1
ATOM 583 C C . ASP A 1 73 ? -8.436 13.324 5.666 1.00 89.12 73 ASP A C 1
ATOM 585 O O . ASP A 1 73 ? -7.797 13.153 4.628 1.00 89.12 73 ASP A O 1
ATOM 589 N N . ASP A 1 74 ? -8.057 14.216 6.585 1.00 89.19 74 ASP A N 1
ATOM 590 C CA . ASP A 1 74 ? -6.846 15.038 6.467 1.00 89.19 74 ASP A CA 1
ATOM 591 C C . ASP A 1 74 ? -5.577 14.199 6.709 1.00 89.19 74 ASP A C 1
ATOM 593 O O . ASP A 1 74 ? -4.593 14.354 5.985 1.00 89.19 74 ASP A O 1
ATOM 597 N N . GLU A 1 75 ? -5.619 13.271 7.667 1.00 90.75 75 GLU A N 1
ATOM 598 C CA . GLU A 1 75 ? -4.561 12.288 7.939 1.00 90.75 75 GLU A CA 1
ATOM 599 C C . GLU A 1 75 ? -4.387 11.319 6.757 1.00 90.75 75 GLU A C 1
ATOM 601 O O . GLU A 1 75 ? -3.275 11.099 6.278 1.00 90.75 75 GLU A O 1
ATOM 606 N N . ILE A 1 76 ? -5.493 10.793 6.220 1.00 90.44 76 ILE A N 1
ATOM 607 C CA . ILE A 1 76 ? -5.484 9.912 5.043 1.00 90.44 76 ILE A CA 1
ATOM 608 C C . ILE A 1 76 ? -4.904 10.643 3.831 1.00 90.44 76 ILE A C 1
ATOM 610 O O . ILE A 1 76 ? -4.035 10.103 3.149 1.00 90.44 76 ILE A O 1
ATOM 614 N N . LYS A 1 77 ? -5.344 11.877 3.552 1.00 89.00 77 LYS A N 1
ATOM 615 C CA . LYS A 1 77 ? -4.809 12.685 2.441 1.00 89.00 77 LYS A CA 1
ATOM 616 C C . LYS A 1 77 ? -3.310 12.925 2.582 1.00 89.00 77 LYS A C 1
ATOM 618 O O . LYS A 1 77 ? -2.603 12.826 1.580 1.00 89.00 77 LYS A O 1
ATOM 623 N N . LEU A 1 78 ? -2.841 13.199 3.802 1.00 89.25 78 LEU A N 1
ATOM 624 C CA . LEU A 1 78 ? -1.422 13.378 4.093 1.00 89.25 78 LEU A CA 1
ATOM 625 C C . LEU A 1 78 ? -0.616 12.121 3.736 1.00 89.25 78 LEU A C 1
ATOM 627 O O . LEU A 1 78 ? 0.343 12.211 2.974 1.00 89.25 78 LEU A O 1
ATOM 631 N N . LEU A 1 79 ? -1.039 10.948 4.214 1.00 89.94 79 LEU A N 1
ATOM 632 C CA . LEU A 1 79 ? -0.363 9.671 3.941 1.00 89.94 79 LEU A CA 1
ATOM 633 C C . LEU A 1 79 ? -0.429 9.254 2.467 1.00 89.94 79 LEU A C 1
ATOM 635 O O . LEU A 1 79 ? 0.493 8.640 1.937 1.00 89.94 79 LEU A O 1
ATOM 639 N N . LEU A 1 80 ? -1.511 9.615 1.781 1.00 88.88 80 LEU A N 1
ATOM 640 C CA . LEU A 1 80 ? -1.690 9.382 0.352 1.00 88.88 80 LEU A CA 1
ATOM 641 C C . LEU A 1 80 ? -0.866 10.331 -0.536 1.00 88.88 80 LEU A C 1
ATOM 643 O O . LEU A 1 80 ? -0.891 10.165 -1.762 1.00 88.88 80 LEU A O 1
ATOM 647 N N . GLY A 1 81 ? -0.166 11.303 0.059 1.00 83.25 81 GLY A N 1
ATOM 648 C CA . GLY A 1 81 ? 0.637 12.299 -0.645 1.00 83.25 81 GLY A CA 1
ATOM 649 C C . GLY A 1 81 ? -0.197 13.325 -1.412 1.00 83.25 81 GLY A C 1
ATOM 650 O O . GLY A 1 81 ? 0.300 13.938 -2.353 1.00 83.25 81 GLY A O 1
ATOM 651 N N . HIS A 1 82 ? -1.476 13.503 -1.064 1.00 82.19 82 HIS A N 1
ATOM 652 C CA . HIS A 1 82 ? -2.296 14.546 -1.674 1.00 82.19 82 HIS A CA 1
ATOM 653 C C . HIS A 1 82 ? -1.824 15.910 -1.153 1.00 82.19 82 HIS A C 1
ATOM 655 O O . HIS A 1 82 ? -1.969 16.218 0.031 1.00 82.19 82 HIS A O 1
ATOM 661 N N . GLY A 1 83 ? -1.239 16.720 -2.042 1.00 62.09 83 GLY A N 1
ATOM 662 C CA . GLY A 1 83 ? -0.749 18.053 -1.705 1.00 62.09 83 GLY A CA 1
ATOM 663 C C . GLY A 1 83 ? -1.858 18.943 -1.142 1.00 62.09 83 GLY A C 1
ATOM 664 O O . GLY A 1 83 ? -2.977 18.966 -1.653 1.00 62.09 83 GLY A O 1
ATOM 665 N N . ARG A 1 84 ? -1.541 19.716 -0.098 1.00 60.00 84 ARG A N 1
ATOM 666 C CA . ARG A 1 84 ? -2.401 20.794 0.421 1.00 60.00 84 ARG A CA 1
ATOM 667 C C . ARG A 1 84 ? -2.174 22.082 -0.380 1.00 60.00 84 ARG A C 1
ATOM 669 O O . ARG A 1 84 ? -1.977 23.146 0.198 1.00 60.00 84 ARG A O 1
ATOM 676 N N . GLU A 1 85 ? -2.126 21.997 -1.705 1.00 48.75 85 GLU A N 1
ATOM 677 C CA . GLU A 1 85 ? -1.976 23.182 -2.553 1.00 48.75 85 GLU A CA 1
ATOM 678 C C . GLU A 1 85 ? -3.354 23.802 -2.785 1.00 48.75 85 GLU A C 1
ATOM 680 O O . GLU A 1 85 ? -4.089 23.427 -3.693 1.00 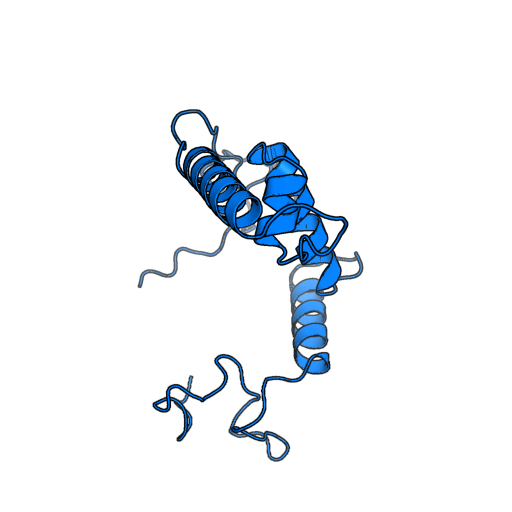48.75 85 GLU A O 1
ATOM 685 N N .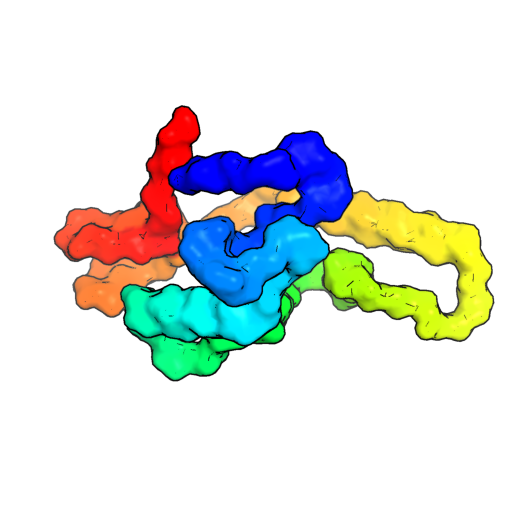 GLY A 1 86 ? -3.749 24.717 -1.899 1.00 46.25 86 GLY A N 1
ATOM 686 C CA . GLY A 1 86 ? -5.010 25.432 -2.050 1.00 46.25 86 GLY A CA 1
ATOM 687 C C . GLY A 1 86 ? -5.268 26.467 -0.963 1.00 46.25 86 GLY A C 1
ATOM 688 O O . GLY A 1 86 ? -5.710 26.126 0.129 1.00 46.25 86 GLY A O 1
ATOM 689 N N . ASN A 1 87 ? -5.079 27.733 -1.345 1.00 39.62 87 ASN A N 1
ATOM 690 C CA . ASN A 1 87 ? -5.664 28.952 -0.772 1.00 39.62 87 ASN A CA 1
ATOM 691 C C . ASN A 1 87 ? -5.029 29.506 0.519 1.00 39.62 87 ASN A C 1
ATOM 693 O O . ASN A 1 87 ? -5.555 29.361 1.618 1.00 39.62 87 ASN A O 1
ATOM 697 N N . GLY A 1 88 ? -3.933 30.256 0.355 1.00 49.19 88 GLY A N 1
ATOM 698 C CA . GLY A 1 88 ? -3.617 31.413 1.211 1.00 49.19 88 GLY A CA 1
ATOM 699 C C . GLY A 1 88 ? -3.101 31.151 2.630 1.00 49.19 88 GLY A C 1
ATOM 700 O O . GLY A 1 88 ? -2.858 32.110 3.359 1.00 49.19 88 GLY A O 1
ATOM 701 N N . VAL A 1 89 ? -2.897 29.897 3.041 1.00 52.56 89 VAL A N 1
ATOM 702 C CA . VAL A 1 89 ? -2.314 29.581 4.354 1.00 52.56 89 VAL A CA 1
ATOM 703 C C . VAL A 1 89 ? -0.786 29.576 4.266 1.00 52.56 89 VAL A C 1
ATOM 705 O O . VAL A 1 89 ? -0.188 28.845 3.478 1.00 52.56 89 VAL A O 1
ATOM 708 N N . ASN A 1 90 ? -0.167 30.425 5.087 1.00 53.41 90 ASN A N 1
ATOM 709 C CA . ASN A 1 90 ? 1.276 30.602 5.229 1.00 53.41 90 ASN A CA 1
ATOM 710 C C . ASN A 1 90 ? 1.983 29.250 5.479 1.00 53.41 90 ASN A C 1
ATOM 712 O O . ASN A 1 90 ? 1.569 28.470 6.336 1.00 53.41 90 ASN A O 1
ATOM 716 N N . ILE A 1 91 ? 3.058 28.993 4.725 1.00 55.75 91 ILE A N 1
ATOM 717 C CA . ILE A 1 91 ? 3.853 27.751 4.697 1.00 55.75 91 ILE A CA 1
ATOM 718 C C . ILE A 1 91 ? 4.219 27.260 6.111 1.00 55.75 91 ILE A C 1
ATOM 720 O O . ILE A 1 91 ? 4.193 26.060 6.377 1.00 55.75 91 ILE A O 1
ATOM 724 N N . VAL A 1 92 ? 4.460 28.178 7.053 1.00 56.72 92 VAL A N 1
ATOM 725 C CA . VAL A 1 92 ? 4.759 27.855 8.460 1.00 56.72 92 VAL A CA 1
ATOM 726 C C . VAL A 1 92 ? 3.601 27.121 9.151 1.00 56.72 92 VAL A C 1
ATOM 728 O O . VAL A 1 92 ? 3.831 26.128 9.841 1.00 56.72 92 VAL A O 1
ATOM 731 N N . TYR A 1 93 ? 2.354 27.546 8.921 1.00 55.34 93 TYR A N 1
ATOM 732 C CA . TYR A 1 93 ? 1.165 26.882 9.473 1.00 55.34 93 TYR A CA 1
ATOM 733 C C . TYR A 1 93 ? 0.919 25.509 8.835 1.00 55.34 93 TYR A C 1
ATOM 735 O O . TYR A 1 93 ? 0.337 24.628 9.466 1.00 55.34 93 TYR A O 1
ATOM 743 N N . ASN A 1 94 ? 1.388 25.291 7.602 1.00 63.28 94 ASN A N 1
ATOM 744 C CA . ASN A 1 94 ? 1.296 23.983 6.957 1.00 63.28 94 ASN A CA 1
ATOM 745 C C . ASN A 1 94 ? 2.254 22.967 7.592 1.00 63.28 94 ASN A C 1
ATOM 747 O O . ASN A 1 94 ? 1.881 21.802 7.730 1.00 63.28 94 ASN A O 1
ATOM 751 N N . HIS A 1 95 ? 3.448 23.383 8.026 1.00 68.38 95 HIS A N 1
ATOM 752 C CA . HIS A 1 95 ? 4.399 22.487 8.692 1.00 68.38 95 HIS A CA 1
ATOM 753 C C . HIS A 1 95 ? 3.938 22.061 10.087 1.00 68.38 95 HIS A C 1
ATOM 755 O O . HIS A 1 95 ? 3.957 20.866 10.379 1.00 68.38 95 HIS A O 1
ATOM 761 N N . SER A 1 96 ? 3.473 22.998 10.922 1.00 69.94 96 SER A N 1
ATOM 762 C CA . SER A 1 96 ? 2.957 22.665 12.259 1.00 69.94 96 SER A CA 1
ATOM 763 C C . SER A 1 96 ? 1.738 21.747 12.178 1.00 69.94 96 SER A C 1
ATOM 765 O O . SER A 1 96 ? 1.680 20.738 12.876 1.00 69.94 96 SER A O 1
ATOM 767 N N . LYS A 1 97 ? 0.824 22.019 11.240 1.00 81.88 97 LYS A N 1
ATOM 768 C CA . LYS A 1 97 ? -0.330 21.155 10.978 1.00 81.88 97 LYS A CA 1
ATOM 769 C C . LYS A 1 97 ? 0.071 19.776 10.448 1.00 81.88 97 LYS A C 1
ATOM 771 O O . LYS A 1 97 ? -0.541 18.779 10.811 1.00 81.88 97 LYS A O 1
ATOM 776 N N . THR A 1 98 ? 1.096 19.697 9.598 1.00 84.31 98 THR A N 1
ATOM 777 C CA . THR A 1 98 ? 1.612 18.410 9.104 1.00 84.31 98 THR A CA 1
ATOM 778 C C . THR A 1 98 ? 2.212 17.584 10.240 1.00 84.31 98 THR A C 1
ATOM 780 O O . THR A 1 98 ? 1.906 16.401 10.347 1.00 84.31 98 THR A O 1
ATOM 783 N N . ALA A 1 99 ? 3.013 18.202 11.112 1.00 86.44 99 ALA A N 1
ATOM 784 C CA . ALA A 1 99 ? 3.598 17.531 12.271 1.00 86.44 99 ALA A CA 1
ATOM 785 C C . ALA A 1 99 ? 2.525 17.017 13.246 1.00 86.44 99 ALA A C 1
ATOM 787 O O . ALA A 1 99 ? 2.618 15.889 13.724 1.00 86.44 99 ALA A O 1
ATOM 788 N N . GLU A 1 100 ? 1.476 17.807 13.490 1.00 87.75 100 GLU A N 1
ATOM 789 C CA . GLU A 1 100 ? 0.338 17.399 14.320 1.00 87.75 100 GLU A CA 1
ATOM 790 C C . GLU A 1 100 ? -0.404 16.192 13.724 1.00 87.75 100 GLU A C 1
ATOM 792 O O . GLU A 1 100 ? -0.664 15.213 14.422 1.00 87.75 100 GLU A O 1
ATOM 797 N N . LEU A 1 101 ? -0.694 16.222 12.418 1.00 88.81 101 LEU A N 1
ATOM 798 C CA . LEU A 1 101 ? -1.330 15.102 11.720 1.00 88.81 101 LEU A CA 1
ATOM 799 C C . LEU A 1 101 ? -0.470 13.831 11.775 1.00 88.81 101 LEU A C 1
ATOM 801 O O . LEU A 1 101 ? -1.010 12.760 12.039 1.00 88.81 101 LEU A O 1
ATOM 805 N N . LEU A 1 102 ? 0.850 13.934 11.572 1.00 90.31 102 LEU A N 1
ATOM 806 C CA . LEU A 1 102 ? 1.762 12.788 11.679 1.00 90.31 102 LEU A CA 1
ATOM 807 C C . LEU A 1 102 ? 1.787 12.215 13.097 1.00 90.31 102 LEU A C 1
ATOM 809 O O . LEU A 1 102 ? 1.625 11.011 13.256 1.00 90.31 102 LEU A O 1
ATOM 813 N N . SER A 1 103 ? 1.896 13.063 14.122 1.00 89.75 103 SER A N 1
ATOM 814 C CA . SER A 1 103 ? 1.870 12.615 15.519 1.00 89.75 103 SER A CA 1
ATOM 815 C C . SER A 1 103 ? 0.549 11.919 15.875 1.00 89.75 103 SER A C 1
ATOM 817 O O . SER A 1 103 ? 0.536 10.899 16.567 1.00 89.75 103 SER A O 1
ATOM 819 N N . ASN A 1 104 ? -0.576 12.424 15.359 1.00 89.38 104 ASN A N 1
ATOM 820 C CA . ASN A 1 104 ? -1.881 11.794 15.540 1.00 89.38 104 ASN A CA 1
ATOM 821 C C . ASN A 1 104 ? -1.962 10.429 14.844 1.00 89.38 104 ASN A C 1
ATOM 823 O O . ASN A 1 104 ? -2.477 9.483 15.441 1.00 89.38 104 ASN A O 1
ATOM 827 N N . VAL A 1 105 ? -1.440 10.316 13.619 1.00 90.38 105 VAL A N 1
ATOM 828 C CA . VAL A 1 105 ? -1.339 9.044 12.889 1.00 90.38 105 VAL A CA 1
ATOM 829 C C . VAL A 1 105 ? -0.480 8.047 13.659 1.00 90.38 105 VAL A C 1
ATOM 831 O O . VAL A 1 105 ? -0.929 6.932 13.901 1.00 90.38 105 VAL A O 1
ATOM 834 N N . GLU A 1 106 ? 0.720 8.441 14.084 1.00 89.81 106 GLU A N 1
ATOM 835 C CA . GLU A 1 106 ? 1.634 7.586 14.849 1.00 89.81 106 GLU A CA 1
ATOM 836 C C . GLU A 1 106 ? 0.975 7.065 16.124 1.00 89.81 106 GLU A C 1
ATOM 838 O O . GLU A 1 106 ? 1.066 5.876 16.421 1.00 89.81 106 GLU A O 1
ATOM 843 N N . ARG A 1 107 ? 0.242 7.924 16.843 1.00 88.81 107 ARG A N 1
ATOM 844 C CA . ARG A 1 107 ? -0.532 7.505 18.013 1.00 88.81 107 ARG A CA 1
ATOM 845 C C . ARG A 1 107 ? -1.614 6.495 17.636 1.00 88.81 107 ARG A C 1
ATOM 847 O O . ARG A 1 107 ? -1.675 5.449 18.259 1.00 88.81 107 ARG A O 1
ATOM 854 N N . LYS A 1 108 ? -2.443 6.759 16.624 1.00 87.06 108 LYS A N 1
ATOM 855 C CA . LYS A 1 108 ? -3.534 5.845 16.226 1.00 87.06 108 LYS A CA 1
ATOM 856 C C . LYS A 1 108 ? -3.032 4.494 15.709 1.00 87.06 108 LYS A C 1
ATOM 858 O O . LYS A 1 108 ? -3.658 3.472 15.964 1.00 87.06 108 LYS A O 1
ATOM 863 N N . LEU A 1 109 ? -1.907 4.482 14.998 1.00 84.31 109 LEU A N 1
ATOM 864 C CA . LEU A 1 109 ? -1.298 3.251 14.492 1.00 84.31 109 LEU A CA 1
ATOM 865 C C . LEU A 1 109 ? -0.499 2.506 15.573 1.00 84.31 109 LEU A C 1
ATOM 867 O O . LEU A 1 109 ? -0.430 1.281 15.536 1.00 84.31 109 LEU A O 1
ATOM 871 N N . GLY A 1 110 ? 0.105 3.228 16.522 1.00 75.81 110 GLY A N 1
ATOM 872 C CA . GLY A 1 110 ? 0.918 2.670 17.604 1.00 75.81 110 GLY A CA 1
ATOM 873 C C . GLY A 1 110 ? 0.129 2.255 18.848 1.00 75.81 110 GLY A C 1
ATOM 874 O O . GLY A 1 110 ? 0.582 1.379 19.587 1.00 75.81 110 GLY A O 1
ATOM 875 N N . ASP A 1 111 ? -1.047 2.839 19.088 1.00 64.31 111 ASP A N 1
ATOM 876 C CA . ASP A 1 111 ? -1.911 2.502 20.221 1.00 64.31 111 ASP A CA 1
ATOM 877 C C . ASP A 1 111 ? -2.663 1.194 19.937 1.00 64.31 111 ASP A C 1
ATOM 879 O O . ASP A 1 111 ? -3.806 1.137 19.488 1.00 64.31 111 ASP A O 1
ATOM 883 N N . SER A 1 112 ? -1.931 0.103 20.137 1.00 54.22 112 SER A N 1
ATOM 884 C CA . SER A 1 112 ? -2.355 -1.286 19.951 1.00 54.22 112 SER A CA 1
ATOM 885 C C . SER A 1 112 ? -3.016 -1.865 21.211 1.00 54.22 112 SER A C 1
ATOM 887 O O . SER A 1 112 ? -3.341 -3.046 21.244 1.00 54.22 112 SER A O 1
ATOM 889 N N . ARG A 1 113 ? -3.229 -1.047 22.256 1.00 52.75 113 ARG A N 1
ATOM 890 C CA . ARG A 1 113 ? -3.752 -1.493 23.562 1.00 52.75 113 ARG A CA 1
ATOM 891 C C . ARG A 1 113 ? -5.260 -1.754 23.574 1.00 52.75 113 ARG A C 1
ATOM 893 O O . ARG A 1 113 ? -5.704 -2.500 24.434 1.00 52.75 113 ARG A O 1
ATOM 900 N N . ASP A 1 114 ? -6.000 -1.191 22.618 1.00 48.16 114 ASP A N 1
ATOM 901 C CA . ASP A 1 114 ? -7.461 -1.350 22.484 1.00 48.16 114 ASP A CA 1
ATOM 902 C C . ASP A 1 114 ? -7.898 -1.833 21.091 1.00 48.16 114 ASP A C 1
ATOM 904 O O . ASP A 1 114 ? -9.087 -1.993 20.814 1.00 48.16 114 ASP A O 1
ATOM 908 N N . GLN A 1 115 ? -6.948 -2.101 20.192 1.00 51.44 115 GLN A N 1
ATOM 909 C CA . GLN A 1 115 ? -7.273 -2.743 18.926 1.00 51.44 115 GLN A CA 1
ATOM 910 C C . GLN A 1 115 ? -7.440 -4.229 19.208 1.00 51.44 115 GLN A C 1
ATOM 912 O O . GLN A 1 115 ? -6.453 -4.951 19.333 1.00 51.44 115 GLN A O 1
ATOM 917 N N . THR A 1 116 ? -8.686 -4.704 19.304 1.00 49.47 116 THR A N 1
ATOM 918 C CA . THR A 1 116 ? -8.949 -6.128 19.084 1.00 49.47 116 THR A CA 1
ATOM 919 C C . THR A 1 116 ? -8.333 -6.429 17.720 1.00 49.47 116 THR A C 1
ATOM 921 O O . THR A 1 116 ? -8.778 -5.816 16.744 1.00 49.47 116 THR A O 1
ATOM 924 N N . PRO A 1 117 ? -7.261 -7.239 17.625 1.00 52.12 117 PRO A N 1
ATOM 925 C CA . PRO A 1 117 ? -6.652 -7.516 16.338 1.00 52.12 117 PRO A CA 1
ATOM 926 C C . PRO A 1 117 ? -7.762 -8.106 15.488 1.00 52.12 117 PRO A C 1
ATOM 928 O O . PRO A 1 117 ? -8.245 -9.186 15.808 1.00 52.12 117 PRO A O 1
ATOM 931 N N . LYS A 1 118 ? -8.233 -7.366 14.478 1.00 56.47 118 LYS A N 1
ATOM 932 C CA . LYS A 1 118 ? -9.162 -7.920 13.503 1.00 56.47 118 LYS A CA 1
ATOM 933 C C . LYS A 1 118 ? -8.318 -8.884 12.687 1.00 56.47 118 LYS A C 1
ATOM 935 O O . LYS A 1 118 ? -7.464 -8.435 11.915 1.00 56.47 118 LYS A O 1
ATOM 940 N N . PRO A 1 119 ? -8.442 -10.185 12.949 1.00 59.81 119 PRO A N 1
ATOM 941 C CA . PRO A 1 119 ? -7.591 -11.156 12.304 1.00 59.81 119 PRO A CA 1
ATOM 942 C C . PRO A 1 119 ? -7.845 -11.100 10.795 1.00 59.81 119 PRO A C 1
ATOM 944 O O . PRO A 1 119 ? -8.962 -10.861 10.343 1.00 59.81 119 PRO A O 1
ATOM 947 N N . LEU A 1 120 ? -6.810 -11.356 9.992 1.00 67.44 120 LEU A N 1
ATOM 948 C CA . LEU A 1 120 ? -7.005 -11.637 8.560 1.00 67.44 120 LEU A CA 1
ATOM 949 C C . LEU A 1 120 ? -7.824 -12.927 8.341 1.00 67.44 120 LEU A C 1
ATOM 951 O O . LEU A 1 120 ? -8.216 -13.246 7.219 1.00 67.44 120 LEU A O 1
ATOM 955 N N . THR A 1 121 ? -8.060 -13.664 9.422 1.00 75.00 121 THR A N 1
ATOM 956 C CA . THR A 1 121 ? -8.835 -14.891 9.506 1.00 75.00 121 THR A CA 1
ATOM 957 C C . THR A 1 121 ? -10.319 -14.559 9.669 1.00 75.00 121 THR A C 1
ATOM 959 O O . THR A 1 121 ? -10.683 -13.899 10.634 1.00 75.00 121 THR A O 1
ATOM 962 N N 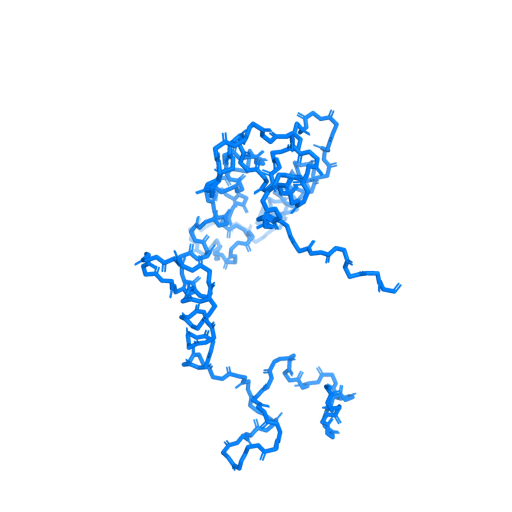. PRO A 1 122 ? -11.189 -14.977 8.738 1.00 80.88 122 PRO A N 1
ATOM 963 C CA . PRO A 1 122 ? -12.631 -14.772 8.869 1.00 80.88 122 PRO A CA 1
ATOM 964 C C . PRO A 1 122 ? -13.205 -15.614 10.014 1.00 80.88 122 PRO A C 1
ATOM 966 O O . PRO A 1 122 ? -12.622 -16.638 10.343 1.00 80.88 122 PRO A O 1
ATOM 969 N N . ASP A 1 123 ? -14.382 -15.253 10.533 1.00 85.12 123 ASP A N 1
ATOM 970 C CA . ASP A 1 123 ? -15.061 -16.006 11.608 1.00 85.12 123 ASP A CA 1
ATOM 971 C C . ASP A 1 123 ? -15.386 -17.457 11.210 1.00 85.12 123 ASP A C 1
ATOM 973 O O . ASP A 1 123 ? -15.421 -18.353 12.050 1.00 85.12 123 ASP A O 1
ATOM 977 N N . ASN A 1 124 ? -15.594 -17.714 9.913 1.00 89.81 124 ASN A N 1
ATOM 978 C CA . ASN A 1 124 ? -15.852 -19.047 9.378 1.00 89.81 124 ASN A CA 1
ATOM 979 C C . ASN A 1 124 ? -14.949 -19.364 8.188 1.00 89.81 124 ASN A C 1
ATOM 981 O O . ASN A 1 124 ? -14.684 -18.533 7.312 1.00 89.81 124 ASN A O 1
ATOM 985 N N . CYS A 1 125 ? -14.539 -20.626 8.102 1.00 87.19 125 CYS A N 1
ATOM 986 C CA . CYS A 1 125 ? -13.754 -21.135 7.003 1.00 87.19 125 CYS A CA 1
ATOM 987 C C . CYS A 1 125 ? -14.556 -21.105 5.702 1.00 87.19 125 CYS A C 1
ATOM 989 O O . CYS A 1 125 ? -15.483 -21.886 5.514 1.00 87.19 125 CYS A O 1
ATOM 991 N N . GLY A 1 126 ? -14.131 -20.282 4.743 1.00 83.56 126 GLY A N 1
ATOM 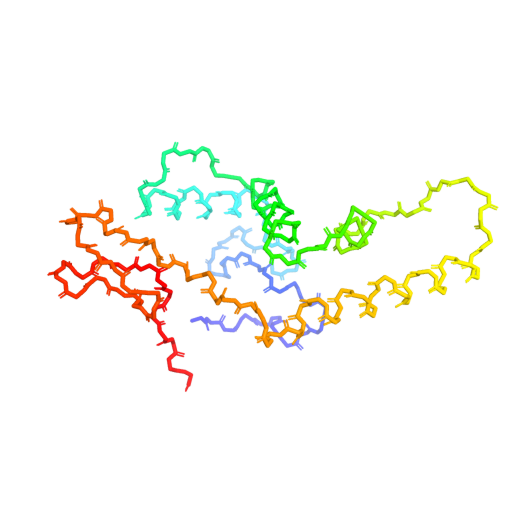992 C CA . GLY A 1 126 ? -14.746 -20.232 3.411 1.00 83.56 126 GLY A CA 1
ATOM 993 C C . GLY A 1 126 ? -14.684 -21.535 2.593 1.00 83.56 126 GLY A C 1
ATOM 994 O O . GLY A 1 126 ? -15.307 -21.594 1.539 1.00 83.56 126 GLY A O 1
ATOM 995 N N . ALA A 1 127 ? -13.946 -22.560 3.039 1.00 86.75 127 ALA A N 1
ATOM 996 C CA . ALA A 1 127 ? -13.856 -23.857 2.361 1.00 86.75 127 ALA A CA 1
ATOM 997 C C . ALA A 1 127 ? -14.707 -24.953 3.026 1.00 86.75 127 ALA A C 1
ATOM 999 O O . ALA A 1 127 ? -15.423 -25.666 2.328 1.00 86.75 127 ALA A O 1
ATOM 1000 N N . CYS A 1 128 ? -14.634 -25.107 4.355 1.00 90.94 128 CYS A N 1
ATOM 1001 C CA . CYS A 1 128 ? -15.328 -26.183 5.078 1.00 90.94 128 CYS A CA 1
ATOM 1002 C C . CYS A 1 128 ? -16.358 -25.705 6.112 1.00 90.94 128 CYS A C 1
ATOM 1004 O O . CYS A 1 128 ? -17.005 -26.538 6.735 1.00 90.94 128 CYS A O 1
ATOM 1006 N N . GLY A 1 129 ? -16.516 -24.392 6.306 1.00 89.56 129 GLY A N 1
ATOM 1007 C CA . GLY A 1 129 ? -17.498 -23.801 7.223 1.00 89.56 129 GLY A CA 1
ATOM 1008 C C . GLY A 1 129 ? -17.096 -23.766 8.701 1.00 89.56 129 GLY A C 1
ATOM 1009 O O . GLY A 1 129 ? -17.828 -23.182 9.491 1.00 89.56 129 GLY A O 1
ATOM 1010 N N . GLU A 1 130 ? -15.945 -24.341 9.062 1.00 92.88 130 GLU A N 1
ATOM 1011 C CA . GLU A 1 130 ? -15.439 -24.386 10.443 1.00 92.88 130 GLU A CA 1
ATOM 1012 C C . GLU A 1 130 ? -15.371 -22.990 11.068 1.00 92.88 130 GLU A C 1
ATOM 1014 O O . GLU A 1 130 ? -14.887 -22.065 10.416 1.00 92.88 130 GLU A O 1
ATOM 1019 N N . GLU A 1 131 ? -15.815 -22.839 12.314 1.00 91.25 131 GLU A N 1
ATOM 1020 C CA . GLU A 1 131 ? -15.609 -21.603 13.072 1.00 91.25 131 GLU A CA 1
ATOM 1021 C C . GLU A 1 131 ? -14.115 -21.429 13.349 1.00 91.25 131 GLU A C 1
ATOM 1023 O O . GLU A 1 131 ? -13.454 -22.314 13.894 1.00 91.25 131 GLU A O 1
ATOM 1028 N N . LEU A 1 132 ? -13.555 -20.306 12.912 1.00 85.81 132 LEU A N 1
ATOM 1029 C CA . LEU A 1 132 ? -12.134 -20.033 13.039 1.00 85.81 132 LEU A CA 1
ATOM 1030 C C . LEU A 1 132 ? -11.903 -19.030 14.157 1.00 85.81 132 LEU A C 1
ATOM 1032 O O . LEU A 1 132 ? -12.538 -17.980 14.218 1.00 85.81 132 LEU A O 1
ATOM 1036 N N . ASP A 1 133 ? -10.925 -19.330 15.001 1.00 81.88 133 ASP A N 1
ATOM 1037 C CA . ASP A 1 133 ? -10.434 -18.360 15.966 1.00 81.88 133 ASP A CA 1
ATOM 1038 C C . ASP A 1 133 ? -9.511 -17.343 15.271 1.00 81.88 133 ASP A C 1
ATOM 1040 O O . ASP A 1 133 ? -8.764 -17.663 14.339 1.00 81.88 133 ASP A O 1
ATOM 1044 N N . ALA A 1 134 ? -9.527 -16.107 15.761 1.00 77.25 134 ALA A N 1
ATOM 1045 C CA . ALA A 1 134 ? -8.762 -14.985 15.245 1.00 77.25 134 ALA A CA 1
ATOM 1046 C C . ALA A 1 134 ? -7.257 -15.270 15.106 1.00 77.25 134 ALA A C 1
ATOM 1048 O O . ALA A 1 134 ? -6.596 -14.791 14.185 1.00 77.25 134 ALA A O 1
ATOM 1049 N N . HIS A 1 135 ? -6.688 -16.070 16.004 1.00 76.69 135 HIS A N 1
ATOM 1050 C CA . HIS A 1 135 ? -5.259 -16.377 15.973 1.00 76.69 135 HIS A CA 1
ATOM 1051 C C . HIS A 1 135 ? -4.863 -17.412 14.900 1.00 76.69 135 HIS A C 1
ATOM 1053 O O . HIS A 1 135 ? -3.669 -17.623 14.662 1.00 76.69 135 HIS A O 1
ATOM 1059 N N . TRP A 1 136 ? -5.818 -18.077 14.241 1.00 81.56 136 TRP A N 1
ATOM 1060 C CA . TRP A 1 136 ? -5.520 -19.151 13.293 1.00 81.56 136 TRP A CA 1
ATOM 1061 C C . TRP A 1 136 ? -5.059 -18.624 11.938 1.00 81.56 136 TRP A C 1
ATOM 1063 O O . TRP A 1 136 ? -5.827 -18.046 11.183 1.00 81.56 136 TRP A O 1
ATOM 1073 N N . GLN A 1 137 ? -3.814 -18.915 11.556 1.00 81.56 137 GLN A N 1
ATOM 1074 C CA . GLN A 1 137 ? -3.303 -18.610 10.210 1.00 81.56 137 GLN A CA 1
ATOM 1075 C C . GLN A 1 137 ? -3.808 -19.599 9.138 1.00 81.56 137 GLN A C 1
ATOM 1077 O O . GLN A 1 137 ? -3.707 -19.327 7.935 1.00 81.56 137 GLN A O 1
ATOM 1082 N N . CYS A 1 138 ? -4.355 -20.743 9.562 1.00 86.62 138 CYS A N 1
ATOM 1083 C CA . CYS A 1 138 ? -4.976 -21.745 8.707 1.00 86.62 138 CYS A CA 1
ATOM 1084 C C . CYS A 1 138 ? -6.117 -22.478 9.419 1.00 86.62 138 CYS A C 1
ATOM 1086 O O . CYS A 1 138 ? -6.065 -22.683 10.628 1.00 86.62 138 CYS A O 1
ATOM 1088 N N . CYS A 1 139 ? -7.111 -22.929 8.656 1.00 87.31 139 CYS A N 1
ATOM 1089 C CA . CYS A 1 139 ? -8.169 -23.791 9.162 1.00 87.31 139 CYS A CA 1
ATOM 1090 C C . CYS A 1 139 ? -7.572 -25.129 9.638 1.00 87.31 139 CYS A C 1
ATOM 1092 O O . CYS A 1 139 ? -6.911 -25.799 8.838 1.00 87.31 139 CYS A O 1
ATOM 1094 N N . PRO A 1 140 ? -7.821 -25.557 10.889 1.00 88.56 140 PRO A N 1
ATOM 1095 C CA . PRO A 1 140 ? -7.288 -26.815 11.413 1.00 88.56 140 PRO A CA 1
ATOM 1096 C C . PRO A 1 140 ? -7.950 -28.048 10.788 1.00 88.56 140 PRO A C 1
ATOM 1098 O O . PRO A 1 140 ? -7.381 -29.132 10.842 1.00 88.56 140 PRO A O 1
ATOM 1101 N N . VAL A 1 141 ? -9.131 -27.887 10.183 1.00 91.06 141 VAL A N 1
ATOM 1102 C CA . VAL A 1 141 ? -9.897 -28.986 9.581 1.00 91.06 141 VAL A CA 1
ATOM 1103 C C . VAL A 1 141 ? -9.476 -29.241 8.135 1.00 91.06 141 VAL A C 1
ATOM 1105 O O . VAL A 1 141 ? -9.155 -30.369 7.774 1.00 91.06 141 VAL A O 1
ATOM 1108 N N . CYS A 1 142 ? -9.466 -28.206 7.288 1.00 90.25 142 CYS A N 1
ATOM 1109 C CA . CYS A 1 142 ? -9.213 -28.366 5.848 1.00 90.25 142 CYS A CA 1
ATOM 1110 C C . CYS A 1 142 ? -7.872 -27.794 5.366 1.00 90.25 142 CYS A C 1
ATOM 1112 O O . CYS A 1 142 ? -7.523 -27.949 4.197 1.00 90.25 142 CYS A O 1
ATOM 1114 N N . GLY A 1 143 ? -7.121 -27.107 6.232 1.00 86.44 143 GLY A N 1
ATOM 1115 C CA . GLY A 1 143 ? -5.824 -26.521 5.887 1.00 86.44 143 GLY A CA 1
ATOM 1116 C C . GLY A 1 143 ? -5.882 -25.226 5.067 1.00 86.44 143 GLY A C 1
ATOM 1117 O O . GLY A 1 143 ? -4.829 -24.723 4.672 1.00 86.44 143 GLY A O 1
ATOM 1118 N N . MET A 1 144 ? -7.071 -24.658 4.817 1.00 84.56 144 MET A N 1
ATOM 1119 C CA . MET A 1 144 ? -7.228 -23.373 4.117 1.00 84.56 144 MET A CA 1
ATOM 1120 C C . MET A 1 144 ? -6.465 -22.258 4.846 1.00 84.56 144 MET A C 1
ATOM 1122 O O . MET A 1 144 ? -6.641 -22.084 6.048 1.00 84.56 144 MET A O 1
ATOM 1126 N N . ARG A 1 145 ? -5.614 -21.504 4.141 1.00 85.06 145 ARG A N 1
ATOM 1127 C CA . ARG A 1 145 ? -4.744 -20.469 4.728 1.00 85.06 145 ARG A CA 1
ATOM 1128 C C . ARG A 1 145 ? -5.349 -19.074 4.601 1.00 85.06 145 ARG A C 1
ATOM 1130 O O . ARG A 1 145 ? -5.795 -18.700 3.521 1.00 85.06 145 ARG A O 1
ATOM 1137 N N . TYR A 1 146 ? -5.273 -18.303 5.683 1.00 79.25 146 TYR A N 1
ATOM 1138 C CA . TYR A 1 146 ? -5.772 -16.923 5.763 1.00 79.25 146 TYR A CA 1
ATOM 1139 C C . TYR A 1 146 ? -4.665 -15.894 6.019 1.00 79.25 146 TYR A C 1
ATOM 1141 O O . TYR A 1 146 ? -4.858 -14.705 5.784 1.00 79.25 146 TYR A O 1
ATOM 1149 N N . GLY A 1 147 ? -3.478 -16.348 6.431 1.00 67.06 147 GLY A N 1
ATOM 1150 C CA . GLY A 1 147 ? -2.288 -15.515 6.576 1.00 67.06 147 GLY A CA 1
ATOM 1151 C C . GLY A 1 147 ? -1.097 -16.048 5.776 1.00 67.06 147 GLY A C 1
ATOM 1152 O O . GLY A 1 147 ? -1.075 -17.226 5.393 1.00 67.06 147 GLY A O 1
ATOM 1153 N N . PRO A 1 148 ? -0.078 -15.208 5.521 1.00 58.81 148 PRO A N 1
ATOM 1154 C CA . PRO A 1 148 ? 1.217 -15.714 5.090 1.00 58.81 148 PRO A CA 1
ATOM 1155 C C . PRO A 1 148 ? 1.722 -16.696 6.154 1.00 58.81 148 PRO A C 1
ATOM 1157 O O . PRO A 1 148 ? 1.673 -16.397 7.345 1.00 58.81 148 PRO A O 1
ATOM 1160 N N . ALA A 1 149 ? 2.198 -17.875 5.739 1.00 51.78 149 ALA A N 1
ATOM 1161 C CA . ALA A 1 149 ? 2.946 -18.721 6.663 1.00 51.78 149 ALA A CA 1
ATOM 1162 C C . ALA A 1 149 ? 4.118 -17.894 7.171 1.00 51.78 149 ALA A C 1
ATOM 1164 O O . ALA A 1 149 ? 4.802 -17.290 6.342 1.00 51.78 149 ALA A O 1
ATOM 1165 N N . ASN A 1 150 ? 4.311 -17.845 8.491 1.00 44.19 150 ASN A N 1
ATOM 1166 C CA . ASN A 1 150 ? 5.484 -17.229 9.094 1.00 44.19 150 ASN A CA 1
ATOM 1167 C C . ASN A 1 150 ? 6.715 -17.640 8.275 1.00 44.19 150 ASN A C 1
ATOM 1169 O O . ASN A 1 150 ? 7.132 -18.798 8.298 1.00 44.19 150 ASN A O 1
ATOM 1173 N N . LEU A 1 151 ? 7.250 -16.703 7.489 1.00 36.66 151 LEU A N 1
ATOM 1174 C CA . LEU A 1 151 ? 8.579 -16.826 6.927 1.00 36.66 151 LEU A CA 1
ATOM 1175 C C . LEU A 1 151 ? 9.475 -16.673 8.145 1.00 36.66 151 LEU A C 1
ATOM 1177 O O . LEU A 1 151 ? 9.728 -15.557 8.590 1.00 36.66 151 LEU A O 1
ATOM 1181 N N . SER A 1 152 ? 9.847 -17.794 8.757 1.00 32.62 152 SER A N 1
ATOM 1182 C CA . SER A 1 152 ? 10.966 -17.830 9.685 1.00 32.62 152 SER A CA 1
ATOM 1183 C C . SER A 1 152 ? 12.175 -17.285 8.925 1.00 32.62 152 SER A C 1
ATOM 1185 O O . SER A 1 152 ? 12.692 -17.956 8.030 1.00 32.62 152 SER A O 1
ATOM 1187 N N . LEU A 1 153 ? 12.493 -16.018 9.208 1.00 35.09 153 LEU A N 1
ATOM 1188 C CA . LEU A 1 153 ? 13.727 -15.340 8.826 1.00 35.09 153 LEU A CA 1
ATOM 1189 C C . LEU A 1 153 ? 14.914 -15.992 9.535 1.00 35.09 153 LEU A C 1
ATOM 1191 O O . LEU A 1 153 ? 14.745 -16.377 10.715 1.00 35.09 153 LEU A O 1
#

Foldseek 3Di:
DDCDPCNPPPQWEPAWPDPVDPVTDRNDHDDQVVVLVVQVVVCVVVVNPDRDHPVVVLVVVLCCCCPQLVQDPVLSCLVVVPDPPDDDDDPVVVVVVSVVSVVVSCCSVVVPVPRPPQALDDCADPPPGDGDDSPDQADPPPGHGSDDDPPPD

Sequence (153 aa):
MGSHKLARSPSTYVFVGDPDHHYTKLDQPLCQGTIRRMLETTAGRANVDKPVNPHSFRHFWTTTMKQDYGLNDDEIKLLLGHGREGNGVNIVYNHSKTAELLSNVERKLGDSRDQTPKPLTPDNCGACGEELDAHWQCCPVCGMRYGPANLSL

Secondary structure (DSSP, 8-state):
----TTTT-TTS-SS---TTSTT--TTSPPPHHHHHHHHHHHHHHTT--SPP-HHHHHHHHHHHHHHTS---HHHHHHHTT-----SS--HHHHHHHHHHHHHHHHHHHH--SS-----SS-SB-TTT--B--TT-SB-TTT--B-S------